Protein AF-A0A3D1QSJ3-F1 (afdb_monomer)

Sequence (128 aa):
MQRAFPLVLGLLVAGALAGCSEPEPPNTSTCGNGRLDDGEQCDPGIESGVGACPKSCDDGLACSTDRMIGTPEACTARCSNEPTIHCIDKDGCCPVGCSTLTDSDCQPRCGNGIPEPGEVCDGNCPTS

Secondary structure (DSSP, 8-state):
---PPP------------------------TTSSS--TT-S-BTT--SSTTBPPS----S-TTEEEEEES-GGGT--EEEEEE-----TTSS---TT--TTT-TTPPP-TTSSS--TT-S-SS-----

Solvent-accessible surface area (backbone atoms only — not comparable to full-atom values): 8152 Å² total; per-residue (Å²): 135,92,77,87,80,81,86,78,81,83,74,87,76,76,76,71,80,68,68,82,76,64,75,75,69,82,74,74,54,54,65,52,72,44,56,68,42,77,91,46,63,11,6,57,48,25,89,66,67,92,39,27,36,73,91,69,44,78,82,84,52,58,48,40,49,58,37,76,42,72,39,45,86,70,10,44,19,42,68,43,73,41,78,47,70,71,57,47,68,78,56,73,29,65,34,86,90,48,37,51,90,56,11,69,50,27,67,75,57,83,59,71,81,53,73,37,92,94,50,95,43,30,75,71,55,84,79,128

Structure (mmCIF, N/CA/C/O backbone):
data_AF-A0A3D1QSJ3-F1
#
_entry.id   AF-A0A3D1QSJ3-F1
#
loop_
_atom_site.group_PDB
_atom_site.id
_atom_site.type_symbol
_atom_site.label_atom_id
_atom_site.label_alt_id
_atom_site.label_comp_id
_atom_site.label_asym_id
_atom_site.label_entity_id
_atom_site.label_seq_id
_atom_site.pdbx_PDB_ins_code
_atom_site.Cartn_x
_atom_site.Cartn_y
_atom_site.Cartn_z
_atom_site.occupancy
_atom_site.B_iso_or_equiv
_atom_site.auth_seq_id
_atom_site.auth_comp_id
_atom_site.auth_asym_id
_atom_site.auth_atom_id
_atom_site.pdbx_PDB_model_num
ATOM 1 N N . MET A 1 1 ? 44.137 -73.889 -30.604 1.00 46.66 1 MET A N 1
ATOM 2 C CA . MET A 1 1 ? 45.321 -73.006 -30.628 1.00 46.66 1 MET A CA 1
ATOM 3 C C . MET A 1 1 ? 44.976 -71.749 -29.850 1.00 46.66 1 MET A C 1
ATOM 5 O O . MET A 1 1 ? 44.195 -70.938 -30.327 1.00 46.66 1 MET A O 1
ATOM 9 N N . GLN A 1 2 ? 45.475 -71.670 -28.616 1.00 47.38 2 GLN A N 1
ATOM 10 C CA . GLN A 1 2 ? 45.363 -70.522 -27.716 1.00 47.38 2 GLN A CA 1
ATOM 11 C C . GLN A 1 2 ? 45.858 -69.247 -28.414 1.00 47.38 2 GLN A C 1
ATOM 13 O O . GLN A 1 2 ? 47.001 -69.215 -28.870 1.00 47.38 2 GLN A O 1
ATOM 18 N N . ARG A 1 3 ? 45.055 -68.180 -28.428 1.00 53.69 3 ARG A N 1
ATOM 19 C CA . ARG A 1 3 ? 45.584 -66.814 -28.520 1.00 53.69 3 ARG A CA 1
ATOM 20 C C . ARG A 1 3 ? 44.925 -65.953 -27.454 1.00 53.69 3 ARG A C 1
ATOM 22 O O . ARG A 1 3 ? 43.726 -65.708 -27.484 1.00 53.69 3 ARG A O 1
ATOM 29 N N . ALA A 1 4 ? 45.748 -65.604 -26.472 1.00 52.69 4 ALA A N 1
ATOM 30 C CA . ALA A 1 4 ? 45.440 -64.748 -25.345 1.00 52.69 4 ALA A CA 1
ATOM 31 C C . ALA A 1 4 ? 44.998 -63.357 -25.823 1.00 52.69 4 ALA A C 1
ATOM 33 O O . ALA A 1 4 ? 45.678 -62.744 -26.645 1.00 52.69 4 ALA A O 1
ATOM 34 N N . PHE A 1 5 ? 43.879 -62.866 -25.290 1.00 57.94 5 PHE A N 1
ATOM 35 C CA . PHE A 1 5 ? 43.492 -61.460 -25.375 1.00 57.94 5 PHE A CA 1
ATOM 36 C C . PHE A 1 5 ? 44.169 -60.707 -24.222 1.00 57.94 5 PHE A C 1
ATOM 38 O O . PHE A 1 5 ? 43.968 -61.095 -23.068 1.00 57.94 5 PHE A O 1
ATOM 45 N N . PRO A 1 6 ? 44.983 -59.667 -24.483 1.00 55.84 6 PRO A N 1
ATOM 46 C CA . PRO A 1 6 ? 45.517 -58.846 -23.418 1.00 55.84 6 PRO A CA 1
ATOM 47 C C . PRO A 1 6 ? 44.403 -57.950 -22.872 1.00 55.84 6 PRO A C 1
ATOM 49 O O . PRO A 1 6 ? 43.582 -57.396 -23.600 1.00 55.84 6 PRO A O 1
ATOM 52 N N . LEU A 1 7 ? 44.399 -57.861 -21.552 1.00 55.12 7 LEU A N 1
ATOM 53 C CA . LEU A 1 7 ? 43.534 -57.058 -20.710 1.00 55.12 7 LEU A CA 1
ATOM 54 C C . LEU A 1 7 ? 43.744 -55.566 -21.040 1.00 55.12 7 LEU A C 1
ATOM 56 O O . LEU A 1 7 ? 44.744 -54.982 -20.630 1.00 55.12 7 LEU A O 1
ATOM 60 N N . VAL A 1 8 ? 42.834 -54.956 -21.809 1.00 57.50 8 VAL A N 1
ATOM 61 C CA . VAL A 1 8 ? 42.820 -53.499 -22.020 1.00 57.50 8 VAL A CA 1
ATOM 62 C C . VAL A 1 8 ? 42.043 -52.863 -20.874 1.00 57.50 8 VAL A C 1
ATOM 64 O O . VAL A 1 8 ? 40.817 -52.889 -20.814 1.00 57.50 8 VAL A O 1
ATOM 67 N N . LEU A 1 9 ? 42.819 -52.345 -19.931 1.00 57.91 9 LEU A N 1
ATOM 68 C CA . LEU A 1 9 ? 42.428 -51.427 -18.876 1.00 57.91 9 LEU A CA 1
ATOM 69 C C . LEU A 1 9 ? 42.206 -50.023 -19.478 1.00 57.91 9 LEU A C 1
ATOM 71 O O . LEU A 1 9 ? 43.091 -49.507 -20.156 1.00 57.91 9 LEU A O 1
ATOM 75 N N . GLY A 1 10 ? 41.059 -49.402 -19.183 1.00 51.81 10 GLY A N 1
ATOM 76 C CA . GLY A 1 10 ? 40.709 -48.019 -19.559 1.00 51.81 10 GLY A CA 1
ATOM 77 C C . GLY A 1 10 ? 39.573 -47.984 -20.587 1.00 51.81 10 GLY A C 1
ATOM 78 O O . GLY A 1 10 ? 39.630 -48.672 -21.592 1.00 51.81 10 GLY A O 1
ATOM 79 N N . LEU A 1 11 ? 38.478 -47.252 -20.425 1.00 54.47 11 LEU A N 1
ATOM 80 C CA . LEU A 1 11 ? 38.235 -46.027 -19.679 1.00 54.47 11 LEU A CA 1
ATOM 81 C C . LEU A 1 11 ? 36.739 -46.051 -19.312 1.00 54.47 11 LEU A C 1
ATOM 83 O O . LEU A 1 11 ? 35.892 -46.138 -20.200 1.00 54.47 11 LEU A O 1
ATOM 87 N N . LEU A 1 12 ? 36.405 -46.005 -18.020 1.00 54.34 12 LEU A N 1
ATOM 88 C CA . LEU A 1 12 ? 35.058 -45.656 -17.569 1.00 54.34 12 LEU A CA 1
ATOM 89 C C . LEU A 1 12 ? 34.804 -44.224 -18.047 1.00 54.34 12 LEU A C 1
ATOM 91 O O . LEU A 1 12 ? 35.232 -43.267 -17.404 1.00 54.34 12 LEU A O 1
ATOM 95 N N . VAL A 1 13 ? 34.144 -44.070 -19.194 1.00 56.38 13 VAL A N 1
ATOM 96 C CA . VAL A 1 13 ? 33.493 -42.806 -19.519 1.00 56.38 13 VAL A CA 1
ATOM 97 C C . VAL A 1 13 ? 32.352 -42.708 -18.521 1.00 56.38 13 VAL A C 1
ATOM 99 O O . VAL A 1 13 ? 31.289 -43.297 -18.706 1.00 56.38 13 VAL A O 1
ATOM 102 N N . ALA A 1 14 ? 32.623 -42.035 -17.404 1.00 54.78 14 ALA A N 1
ATOM 103 C CA . ALA A 1 14 ? 31.594 -41.469 -16.561 1.00 54.78 14 ALA A CA 1
ATOM 104 C C . ALA A 1 14 ? 30.791 -40.534 -17.467 1.00 54.78 14 ALA A C 1
ATOM 106 O O . ALA A 1 14 ? 31.169 -39.386 -17.692 1.00 54.78 14 ALA A O 1
ATOM 107 N N . GLY A 1 15 ? 29.737 -41.080 -18.075 1.00 50.56 15 GLY A N 1
ATOM 108 C CA . GLY A 1 15 ? 28.698 -40.323 -18.740 1.00 50.56 15 GLY A CA 1
ATOM 109 C C . GLY A 1 15 ? 28.027 -39.494 -17.667 1.00 50.56 15 GLY A C 1
ATOM 110 O O . GLY A 1 15 ? 27.040 -39.917 -17.071 1.00 50.56 15 GLY A O 1
ATOM 111 N N . ALA A 1 16 ? 28.627 -38.343 -17.374 1.00 56.41 16 ALA A N 1
ATOM 112 C CA . ALA A 1 16 ? 27.941 -37.261 -16.724 1.00 56.41 16 ALA A CA 1
ATOM 113 C C . ALA A 1 16 ? 26.704 -37.013 -17.584 1.00 56.41 16 ALA A C 1
ATOM 115 O O . ALA A 1 16 ? 26.801 -36.502 -18.700 1.00 56.41 16 ALA A O 1
ATOM 116 N N . LEU A 1 17 ? 25.544 -37.413 -17.068 1.00 56.53 17 LEU A N 1
ATOM 117 C CA . LEU A 1 17 ? 24.278 -36.771 -17.375 1.00 56.53 17 LEU A CA 1
ATOM 118 C C . LEU A 1 17 ? 24.425 -35.323 -16.889 1.00 56.53 17 LEU A C 1
ATOM 120 O O . LEU A 1 17 ? 23.875 -34.933 -15.862 1.00 56.53 17 LEU A O 1
ATOM 124 N N . ALA A 1 18 ? 25.255 -34.544 -17.586 1.00 54.44 18 ALA A N 1
ATOM 125 C CA . ALA A 1 18 ? 25.113 -33.114 -17.644 1.00 54.44 18 ALA A CA 1
ATOM 126 C C . ALA A 1 18 ? 23.731 -32.946 -18.256 1.00 54.44 18 ALA A C 1
ATOM 128 O O . ALA A 1 18 ? 23.558 -33.095 -19.466 1.00 54.44 18 ALA A O 1
ATOM 129 N N . GLY A 1 19 ? 22.729 -32.780 -17.387 1.00 53.28 19 GLY A N 1
ATOM 130 C CA . GLY A 1 19 ? 21.448 -32.253 -17.810 1.00 53.28 19 GLY A CA 1
ATOM 131 C C . GLY A 1 19 ? 21.765 -31.082 -18.720 1.00 53.28 19 GLY A C 1
ATOM 132 O O . GLY A 1 19 ? 22.658 -30.293 -18.402 1.00 53.28 19 GLY A O 1
ATOM 133 N N . CYS A 1 20 ? 21.135 -31.050 -19.888 1.00 54.09 20 CYS A N 1
ATOM 134 C CA . CYS A 1 20 ? 21.215 -29.907 -20.767 1.00 54.09 20 CYS A CA 1
ATOM 135 C C . CYS A 1 20 ? 20.757 -28.702 -19.940 1.00 54.09 20 CYS A C 1
ATOM 137 O O . CYS A 1 20 ? 19.567 -28.440 -19.822 1.00 54.09 20 CYS A O 1
ATOM 139 N N . SER A 1 21 ? 21.689 -27.985 -19.316 1.00 62.72 21 SER A N 1
ATOM 140 C CA . SER A 1 21 ? 21.511 -26.576 -19.044 1.00 62.72 21 SER A CA 1
ATOM 141 C C . SER A 1 21 ? 21.545 -25.953 -20.428 1.00 62.72 21 SER A C 1
ATOM 143 O O . SER A 1 21 ? 22.602 -25.528 -20.903 1.00 62.72 21 SER A O 1
ATOM 145 N N . GLU A 1 22 ? 20.412 -26.062 -21.127 1.00 65.94 22 GLU A N 1
ATOM 146 C CA . GLU A 1 22 ? 20.121 -25.219 -22.267 1.00 65.94 22 GLU A CA 1
ATOM 147 C C . GLU A 1 22 ? 20.440 -23.804 -21.790 1.00 65.94 22 GLU A C 1
ATOM 149 O O . GLU A 1 22 ? 19.914 -23.389 -20.752 1.00 65.94 22 GLU A O 1
ATOM 154 N N . PRO A 1 23 ? 21.402 -23.110 -22.424 1.00 61.78 23 PRO A N 1
ATOM 155 C CA . PRO A 1 23 ? 21.614 -21.715 -22.107 1.00 61.78 23 PRO A CA 1
ATOM 156 C C . PRO A 1 23 ? 20.270 -21.053 -22.359 1.00 61.78 23 PRO A C 1
ATOM 158 O O . PRO A 1 23 ? 19.772 -21.107 -23.487 1.00 61.78 23 PRO A O 1
ATOM 161 N N . GLU A 1 24 ? 19.657 -20.521 -21.301 1.00 62.41 24 GLU A N 1
ATOM 162 C CA . GLU A 1 24 ? 18.421 -19.775 -21.464 1.00 62.41 24 GLU A CA 1
ATOM 163 C C . GLU A 1 24 ? 18.674 -18.749 -22.573 1.00 62.41 24 GLU A C 1
ATOM 165 O O . GLU A 1 24 ? 19.743 -18.112 -22.574 1.00 62.41 24 GLU A O 1
ATOM 170 N N . PRO A 1 25 ? 17.782 -18.654 -23.581 1.00 65.50 25 PRO A N 1
ATOM 171 C CA . PRO A 1 25 ? 17.921 -17.637 -24.612 1.00 65.50 25 PRO A CA 1
ATOM 172 C C . PRO A 1 25 ? 18.145 -16.295 -23.908 1.00 65.50 25 PRO A C 1
ATOM 174 O O . PRO A 1 25 ? 17.633 -16.116 -22.801 1.00 65.50 25 PRO A O 1
ATOM 177 N N . PRO A 1 26 ? 18.940 -15.367 -24.479 1.00 60.53 26 PRO A N 1
ATOM 178 C CA . PRO A 1 26 ? 19.125 -14.066 -23.850 1.00 60.53 26 PRO A CA 1
ATOM 179 C C . PRO A 1 26 ? 17.730 -13.526 -23.544 1.00 60.53 26 PRO A C 1
ATOM 181 O O . PRO A 1 26 ? 16.957 -13.349 -24.479 1.00 60.53 26 PRO A O 1
ATOM 184 N N . ASN A 1 27 ? 17.381 -13.386 -22.259 1.00 58.75 27 ASN A N 1
ATOM 185 C CA . ASN A 1 27 ? 16.088 -12.863 -21.837 1.00 58.75 27 ASN A CA 1
ATOM 186 C C . ASN A 1 27 ? 15.995 -11.460 -22.434 1.00 58.75 27 ASN A C 1
ATOM 188 O O . ASN A 1 27 ? 16.559 -10.506 -21.901 1.00 58.75 27 ASN A O 1
ATOM 192 N N . THR A 1 28 ? 15.360 -11.343 -23.598 1.00 62.88 28 THR A N 1
ATOM 193 C CA . THR A 1 28 ? 15.156 -10.081 -24.302 1.00 62.88 28 THR A CA 1
ATOM 194 C C . THR A 1 28 ? 13.965 -9.348 -23.704 1.00 62.88 28 THR A C 1
ATOM 196 O O . THR A 1 28 ? 13.221 -8.737 -24.466 1.00 62.88 28 THR A O 1
ATOM 199 N N . SER A 1 29 ? 13.772 -9.439 -22.382 1.00 71.00 29 SER A N 1
ATOM 200 C CA . SER A 1 29 ? 12.759 -8.678 -21.652 1.00 71.00 29 SER A CA 1
ATOM 201 C C . SER A 1 29 ? 13.013 -7.208 -21.933 1.00 71.00 29 SER A C 1
ATOM 203 O O . SER A 1 29 ? 13.975 -6.612 -21.433 1.00 71.00 29 SER A O 1
ATOM 205 N N . THR A 1 30 ? 12.256 -6.683 -22.890 1.00 89.31 30 THR A N 1
ATOM 206 C CA . THR A 1 30 ? 12.465 -5.350 -23.433 1.00 89.31 30 THR A CA 1
ATOM 207 C C . THR A 1 30 ? 11.363 -4.496 -22.871 1.00 89.31 30 THR A C 1
ATOM 209 O O . THR A 1 30 ? 10.346 -4.280 -23.520 1.00 89.31 30 THR A O 1
ATOM 212 N N . CYS A 1 31 ? 11.624 -3.989 -21.675 1.00 92.75 31 CYS A N 1
ATOM 213 C CA . CYS A 1 31 ? 10.648 -3.206 -20.956 1.00 92.75 31 CYS A CA 1
ATOM 214 C C . CYS A 1 31 ? 10.123 -2.021 -21.773 1.00 92.75 31 CYS A C 1
ATOM 216 O O . CYS A 1 31 ? 10.895 -1.217 -22.312 1.00 92.75 31 CYS A O 1
ATOM 218 N N . GLY A 1 32 ? 8.799 -1.898 -21.824 1.00 93.25 32 GLY A N 1
ATOM 219 C CA . GLY A 1 32 ? 8.072 -0.869 -22.558 1.00 93.25 32 GLY A CA 1
ATOM 220 C C . GLY A 1 32 ? 7.829 -1.210 -24.026 1.00 93.25 32 GLY A C 1
ATOM 221 O O . GLY A 1 32 ? 7.580 -0.300 -24.821 1.00 93.25 32 GLY A O 1
ATOM 222 N N . ASN A 1 33 ? 7.912 -2.485 -24.414 1.00 93.81 33 ASN A N 1
ATOM 223 C CA . ASN A 1 33 ? 7.639 -2.934 -25.782 1.00 93.81 33 ASN A CA 1
ATOM 224 C C . ASN A 1 33 ? 6.149 -3.260 -26.027 1.00 93.81 33 ASN A C 1
ATOM 226 O O . ASN A 1 33 ? 5.776 -3.606 -27.155 1.00 93.81 33 ASN A O 1
ATOM 230 N N . GLY A 1 34 ? 5.299 -3.140 -25.002 1.00 94.00 34 GLY A N 1
ATOM 231 C CA . GLY A 1 34 ? 3.871 -3.440 -25.074 1.00 94.00 34 GLY A CA 1
ATOM 232 C C . GLY A 1 34 ? 3.543 -4.931 -25.000 1.00 94.00 34 GLY A C 1
ATOM 233 O O . GLY A 1 34 ? 2.486 -5.347 -25.487 1.00 94.00 34 GLY A O 1
ATOM 234 N N . ARG A 1 35 ? 4.433 -5.752 -24.440 1.00 92.69 35 ARG A N 1
ATOM 235 C CA . ARG A 1 35 ? 4.251 -7.191 -24.208 1.00 92.69 35 ARG A CA 1
ATOM 236 C C . ARG A 1 35 ? 4.761 -7.543 -22.818 1.00 92.69 35 ARG A C 1
ATOM 238 O O . ARG A 1 35 ? 5.648 -6.886 -22.319 1.00 92.69 35 ARG A O 1
ATOM 245 N N . LEU A 1 36 ? 4.170 -8.565 -22.200 1.00 93.31 36 LEU A N 1
ATOM 246 C CA . LEU A 1 36 ? 4.682 -9.113 -20.949 1.00 93.31 36 LEU A CA 1
ATOM 247 C C . LEU A 1 36 ? 5.685 -10.212 -21.298 1.00 93.31 36 LEU A C 1
ATOM 249 O O . LEU A 1 36 ? 5.265 -11.294 -21.725 1.00 93.31 36 LEU A O 1
ATOM 253 N N . ASP A 1 37 ? 6.971 -9.911 -21.161 1.00 92.19 37 ASP A N 1
ATOM 254 C CA . ASP A 1 37 ? 8.056 -10.843 -21.457 1.00 92.19 37 ASP A CA 1
ATOM 255 C C . ASP A 1 37 ? 8.469 -11.661 -20.213 1.00 92.19 37 ASP A C 1
ATOM 257 O O . ASP A 1 37 ? 8.123 -11.350 -19.068 1.00 92.19 37 ASP A O 1
ATOM 261 N N . ASP A 1 38 ? 9.219 -12.748 -20.427 1.00 90.62 38 ASP A N 1
ATOM 262 C CA . ASP A 1 38 ? 9.719 -13.581 -19.330 1.00 90.62 38 ASP A CA 1
ATOM 263 C C . ASP A 1 38 ? 10.660 -12.770 -18.419 1.00 90.62 38 ASP A C 1
ATOM 265 O O . ASP A 1 38 ? 11.673 -12.210 -18.849 1.00 90.62 38 ASP A O 1
ATOM 269 N N . GLY A 1 39 ? 10.315 -12.715 -17.130 1.00 88.12 39 GLY A N 1
ATOM 270 C CA . GLY A 1 39 ? 11.039 -11.943 -16.116 1.00 88.12 39 GLY A CA 1
ATOM 271 C C . GLY A 1 39 ? 10.479 -10.543 -15.841 1.00 88.12 39 GLY A C 1
ATOM 272 O O . GLY A 1 39 ? 10.941 -9.897 -14.899 1.00 88.12 39 GLY A O 1
ATOM 273 N N . GLU A 1 40 ? 9.470 -10.089 -16.586 1.00 94.00 40 GLU A N 1
ATOM 274 C CA . GLU A 1 40 ? 8.748 -8.850 -16.292 1.00 94.00 40 GLU A CA 1
ATOM 275 C C . GLU A 1 40 ? 7.571 -9.094 -15.346 1.00 94.00 40 GLU A C 1
ATOM 277 O O . GLU A 1 40 ? 6.857 -10.093 -15.417 1.00 94.00 40 GLU A O 1
ATOM 282 N N . GLN A 1 41 ? 7.344 -8.144 -14.440 1.00 94.69 41 GLN A N 1
ATOM 283 C CA . GLN A 1 41 ? 6.141 -8.115 -13.604 1.00 94.69 41 GLN A CA 1
ATOM 284 C C . GLN A 1 41 ? 4.981 -7.415 -14.313 1.00 94.69 41 GLN A C 1
ATOM 286 O O . GLN A 1 41 ? 3.817 -7.695 -14.022 1.00 94.69 41 GLN A O 1
ATOM 291 N N . CYS A 1 42 ? 5.309 -6.476 -15.194 1.00 95.62 42 CYS A N 1
ATOM 292 C CA . CYS A 1 42 ? 4.388 -5.697 -16.003 1.00 95.62 42 CYS A CA 1
ATOM 293 C C . CYS A 1 42 ? 5.162 -4.974 -17.110 1.00 95.62 42 CYS A C 1
ATOM 295 O O . CYS A 1 42 ? 6.365 -4.804 -16.966 1.00 95.62 42 CYS A O 1
ATOM 297 N N . ASP A 1 43 ? 4.473 -4.465 -18.130 1.00 96.31 43 ASP A N 1
ATOM 298 C CA . ASP A 1 43 ? 5.042 -3.626 -19.184 1.00 96.31 43 ASP A CA 1
ATOM 299 C C . ASP A 1 43 ? 4.260 -2.297 -19.309 1.00 96.31 43 ASP A C 1
ATOM 301 O O . ASP A 1 43 ? 3.023 -2.303 -19.378 1.00 96.31 43 ASP A O 1
ATOM 305 N N . PRO A 1 44 ? 4.939 -1.130 -19.308 1.00 94.56 44 PRO A N 1
ATOM 306 C CA . PRO A 1 44 ? 4.288 0.179 -19.362 1.00 94.56 44 PRO A CA 1
ATOM 307 C C . P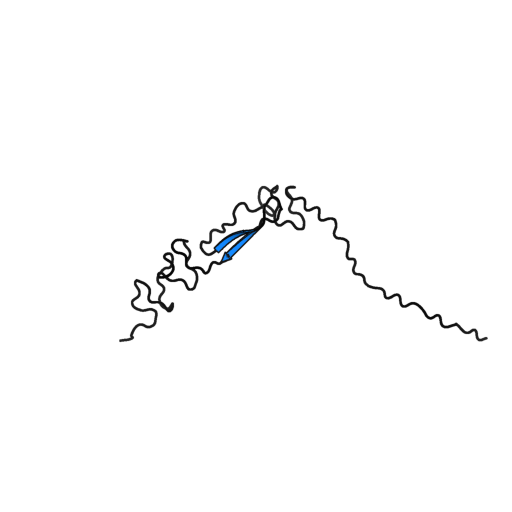RO A 1 44 ? 3.715 0.530 -20.745 1.00 94.56 44 PRO A C 1
ATOM 309 O O . PRO A 1 44 ? 2.904 1.448 -20.841 1.00 94.56 44 PRO A O 1
ATOM 312 N N . GLY A 1 45 ? 4.116 -0.173 -21.806 1.00 94.12 45 GLY A N 1
ATOM 313 C CA . GLY A 1 45 ? 3.528 -0.080 -23.143 1.00 94.12 45 GLY A CA 1
ATOM 314 C C . GLY A 1 45 ? 2.208 -0.849 -23.281 1.00 94.12 45 GLY A C 1
ATOM 315 O O . GLY A 1 45 ? 1.515 -0.696 -24.289 1.00 94.12 45 GLY A O 1
ATOM 316 N N . ILE A 1 46 ? 1.832 -1.666 -22.288 1.00 94.88 46 ILE A N 1
ATOM 317 C CA . ILE A 1 46 ? 0.500 -2.274 -22.201 1.00 94.88 46 ILE A CA 1
ATOM 318 C C . ILE A 1 46 ? -0.440 -1.293 -21.493 1.00 94.88 46 ILE A C 1
ATOM 320 O O . ILE A 1 46 ? -0.411 -1.123 -20.276 1.00 94.88 46 ILE A O 1
ATOM 324 N N . GLU A 1 47 ? -1.336 -0.677 -22.262 1.00 92.19 47 GLU A N 1
ATOM 325 C CA . GLU A 1 47 ? -2.260 0.355 -21.766 1.00 92.19 47 GLU A CA 1
ATOM 326 C C . GLU A 1 47 ? -3.261 -0.152 -20.712 1.00 92.19 47 GLU A C 1
ATOM 328 O O . GLU A 1 47 ? -3.687 0.597 -19.826 1.00 92.19 47 GLU A O 1
ATOM 333 N N . SER A 1 48 ? -3.689 -1.413 -20.824 1.00 93.25 48 SER A N 1
ATOM 334 C CA . SER A 1 48 ? -4.645 -2.040 -19.910 1.00 93.25 48 SER A CA 1
ATOM 335 C C . SER A 1 48 ? -4.683 -3.559 -20.086 1.00 93.25 48 SER A C 1
ATOM 337 O O . SER A 1 48 ? -4.367 -4.077 -21.156 1.00 93.25 48 SER A O 1
ATOM 339 N N . GLY A 1 49 ? -5.146 -4.266 -19.055 1.00 90.31 49 GLY A N 1
ATOM 340 C CA . GLY A 1 49 ? -5.311 -5.717 -19.062 1.00 90.31 49 GLY A CA 1
ATOM 341 C C . GLY A 1 49 ? -4.148 -6.459 -18.411 1.00 90.31 49 GLY A C 1
ATOM 342 O O . GLY A 1 49 ? -3.388 -5.901 -17.622 1.00 90.31 49 GLY A O 1
ATOM 343 N N . VAL A 1 50 ? -4.050 -7.755 -18.701 1.00 92.00 50 VAL A N 1
ATOM 344 C CA . VAL A 1 50 ? -3.003 -8.622 -18.145 1.00 92.00 50 VAL A CA 1
ATOM 345 C C . VAL A 1 50 ? -1.635 -8.137 -18.626 1.00 92.00 50 VAL A C 1
ATOM 347 O O . VAL A 1 50 ? -1.440 -7.940 -19.821 1.00 92.00 50 VAL A O 1
ATOM 350 N N . GLY A 1 51 ? -0.707 -7.945 -17.688 1.00 92.56 51 GLY A N 1
ATOM 351 C CA . GLY A 1 51 ? 0.636 -7.435 -17.967 1.00 92.56 51 GLY A CA 1
ATOM 352 C C . GLY A 1 51 ? 0.757 -5.911 -17.966 1.00 92.56 51 GLY A C 1
ATOM 353 O O . GLY A 1 51 ? 1.874 -5.420 -17.998 1.00 92.56 51 GLY A O 1
ATOM 354 N N . ALA A 1 52 ? -0.336 -5.147 -17.867 1.00 96.00 52 ALA A N 1
ATOM 355 C CA . ALA A 1 52 ? -0.250 -3.694 -17.712 1.00 96.00 52 ALA A CA 1
ATOM 356 C C . ALA A 1 52 ? 0.352 -3.309 -16.355 1.00 96.00 52 ALA A C 1
ATOM 358 O O . ALA A 1 52 ? -0.025 -3.869 -15.320 1.00 96.00 52 ALA A O 1
ATOM 359 N N . CYS A 1 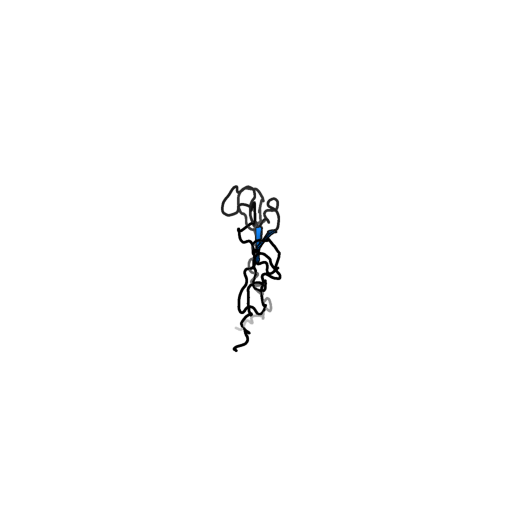53 ? 1.246 -2.318 -16.339 1.00 95.94 53 CYS A N 1
ATOM 360 C CA . CYS A 1 53 ? 1.794 -1.826 -15.077 1.00 95.94 53 CYS A CA 1
ATOM 361 C C . CYS A 1 53 ? 0.725 -1.141 -14.211 1.00 95.94 53 CYS A C 1
ATOM 363 O O . CYS A 1 53 ? -0.055 -0.322 -14.714 1.00 95.94 53 CYS A O 1
ATOM 365 N N . PRO A 1 54 ? 0.681 -1.444 -12.898 1.00 95.12 54 PRO A N 1
ATOM 366 C CA . PRO A 1 54 ? -0.298 -0.850 -12.002 1.00 95.12 54 PRO A CA 1
ATOM 367 C C . PRO A 1 54 ? -0.073 0.660 -11.885 1.00 95.12 54 PRO A C 1
ATOM 369 O O . PRO A 1 54 ? 1.049 1.120 -11.686 1.00 95.12 54 PRO A O 1
ATOM 372 N N . LYS A 1 55 ? -1.159 1.434 -11.979 1.00 92.69 55 LYS A N 1
ATOM 373 C CA . LYS A 1 55 ? -1.153 2.895 -11.760 1.00 92.69 55 LYS A CA 1
ATOM 374 C C . LYS A 1 55 ? -1.449 3.265 -10.305 1.00 92.69 55 LYS A C 1
ATOM 376 O O . LYS A 1 55 ? -1.011 4.308 -9.836 1.00 92.69 55 LYS A O 1
ATOM 381 N N . SER A 1 56 ? -2.192 2.406 -9.612 1.00 93.00 56 SER A N 1
ATOM 382 C CA . SER A 1 56 ? -2.499 2.480 -8.185 1.00 93.00 56 SER A CA 1
ATOM 383 C C . SER A 1 56 ? -2.478 1.066 -7.612 1.00 93.00 56 SER A C 1
ATOM 385 O O . SER A 1 56 ? -2.758 0.114 -8.343 1.00 93.00 56 SER A O 1
ATOM 387 N N . CYS A 1 57 ? -2.144 0.952 -6.329 1.00 95.12 57 CYS A N 1
ATOM 388 C CA . CYS A 1 57 ? -2.205 -0.304 -5.581 1.00 95.12 57 CYS A CA 1
ATOM 389 C C . CYS A 1 57 ? -3.354 -0.368 -4.577 1.00 95.12 57 CYS A C 1
ATOM 391 O O . CYS A 1 57 ? -3.526 -1.409 -3.958 1.00 95.12 57 CYS A O 1
ATOM 393 N N . ASP A 1 58 ? -4.131 0.711 -4.472 1.00 94.00 58 ASP A N 1
ATOM 394 C CA . ASP A 1 58 ? -5.321 0.779 -3.629 1.00 94.00 58 ASP A CA 1
ATOM 395 C C . ASP A 1 58 ? -6.320 -0.318 -4.025 1.00 94.00 58 ASP A C 1
ATOM 397 O O . ASP A 1 58 ? -6.839 -0.316 -5.150 1.00 94.00 58 ASP A O 1
ATOM 401 N N . ASP A 1 59 ? -6.547 -1.272 -3.123 1.00 92.31 59 ASP A N 1
ATOM 402 C CA . ASP A 1 59 ? -7.534 -2.343 -3.295 1.00 92.31 59 ASP A CA 1
ATOM 403 C C . ASP A 1 59 ? -8.897 -2.020 -2.665 1.00 92.31 59 ASP A C 1
ATOM 405 O O . ASP A 1 59 ? -9.832 -2.826 -2.747 1.00 92.31 59 ASP A O 1
ATOM 409 N N . GLY A 1 60 ? -9.039 -0.821 -2.097 1.00 91.81 60 GLY A N 1
ATOM 410 C CA . GLY A 1 60 ? -10.249 -0.343 -1.447 1.00 91.81 60 GLY A CA 1
ATOM 411 C C . GLY A 1 60 ? -10.471 -0.916 -0.048 1.00 91.81 60 GLY A C 1
ATOM 412 O O . GLY A 1 60 ? -11.554 -0.713 0.512 1.00 91.81 60 GLY A O 1
ATOM 413 N N . LEU A 1 61 ? -9.501 -1.631 0.529 1.00 91.31 61 LEU A N 1
ATOM 414 C CA . LEU A 1 61 ? -9.571 -2.116 1.901 1.00 91.31 61 LEU A CA 1
ATOM 415 C C . LEU A 1 61 ? -8.829 -1.148 2.829 1.00 91.31 61 LEU A C 1
ATOM 417 O O . LEU A 1 61 ? -7.613 -1.085 2.849 1.00 91.31 61 LEU A O 1
ATOM 421 N N . ALA A 1 62 ? -9.557 -0.443 3.697 1.00 89.75 62 ALA A N 1
ATOM 422 C CA . ALA A 1 62 ? -8.929 0.449 4.684 1.00 89.75 62 ALA A CA 1
ATOM 423 C C . ALA A 1 62 ? -7.929 -0.281 5.610 1.00 89.75 62 ALA A C 1
ATOM 425 O O . ALA A 1 62 ? -6.981 0.307 6.112 1.00 89.75 62 ALA A O 1
ATOM 426 N N . CYS A 1 63 ? -8.138 -1.584 5.817 1.00 91.81 63 CYS A N 1
ATOM 427 C CA . CYS A 1 63 ? -7.299 -2.433 6.656 1.00 91.81 63 CYS A CA 1
ATOM 428 C C . CYS A 1 63 ? -6.114 -3.091 5.935 1.00 91.81 63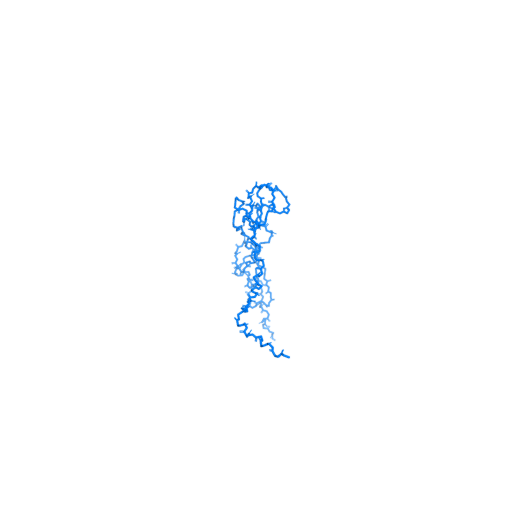 CYS A C 1
ATOM 430 O O . CYS A 1 63 ? -5.557 -4.070 6.447 1.00 91.81 63 CYS A O 1
ATOM 432 N N . SER A 1 64 ? -5.708 -2.590 4.772 1.00 93.62 64 SER A N 1
ATOM 433 C CA . SER A 1 64 ? -4.444 -2.949 4.130 1.00 93.62 64 SER A CA 1
ATOM 434 C C . SER A 1 64 ? -3.513 -1.743 4.061 1.00 93.62 64 SER A C 1
ATOM 436 O O . SER A 1 64 ? -3.908 -0.582 4.018 1.00 93.62 64 SER A O 1
ATOM 438 N N . THR A 1 65 ? -2.217 -2.027 4.097 1.00 92.25 65 THR A N 1
ATOM 439 C CA . THR A 1 65 ? -1.194 -1.088 3.657 1.00 92.25 65 THR A CA 1
ATOM 440 C C . THR A 1 65 ? -0.816 -1.453 2.235 1.00 92.25 65 THR A C 1
ATOM 442 O O . THR A 1 65 ? -0.121 -2.448 2.002 1.00 92.25 65 THR A O 1
ATOM 445 N N . ASP A 1 66 ? -1.253 -0.622 1.297 1.00 94.62 66 ASP A N 1
ATOM 446 C CA . ASP A 1 66 ? -0.974 -0.810 -0.118 1.00 94.62 66 ASP A CA 1
ATOM 447 C C . ASP A 1 66 ? 0.316 -0.101 -0.505 1.00 94.62 66 ASP A C 1
ATOM 449 O O . ASP A 1 66 ? 0.526 1.091 -0.251 1.00 94.62 66 ASP A O 1
ATOM 453 N N . ARG A 1 67 ? 1.214 -0.840 -1.150 1.00 95.19 67 ARG A N 1
ATOM 454 C CA . ARG A 1 67 ? 2.502 -0.310 -1.582 1.00 95.19 67 ARG A CA 1
ATOM 455 C C . ARG A 1 67 ? 2.840 -0.758 -2.989 1.00 95.19 67 ARG A C 1
ATOM 457 O O . ARG A 1 67 ? 2.835 -1.945 -3.307 1.00 95.19 67 ARG A O 1
ATOM 464 N N . MET A 1 68 ? 3.256 0.207 -3.803 1.00 95.50 68 MET A N 1
ATOM 465 C CA . MET A 1 68 ? 3.912 -0.070 -5.073 1.00 95.50 68 MET A CA 1
ATOM 466 C C . MET A 1 68 ? 5.376 -0.443 -4.826 1.00 95.50 68 MET A C 1
ATOM 468 O O . MET A 1 68 ? 6.126 0.308 -4.199 1.00 95.50 68 MET A O 1
ATOM 472 N N . ILE A 1 69 ? 5.779 -1.616 -5.306 1.00 95.94 69 ILE A N 1
ATOM 473 C CA . ILE A 1 69 ? 7.161 -2.099 -5.257 1.00 95.94 69 ILE A CA 1
ATOM 474 C C . ILE A 1 69 ? 7.713 -2.121 -6.678 1.00 95.94 69 ILE A C 1
ATOM 476 O O . ILE A 1 69 ? 7.059 -2.644 -7.574 1.00 95.94 69 ILE A O 1
ATOM 480 N N . GLY A 1 70 ? 8.941 -1.634 -6.860 1.00 94.69 70 GLY A N 1
ATOM 481 C CA . GLY A 1 70 ? 9.570 -1.529 -8.178 1.00 94.69 70 GLY A CA 1
ATOM 482 C C . GLY A 1 70 ? 9.082 -0.304 -8.949 1.00 94.69 70 GLY A C 1
ATOM 483 O O . GLY A 1 70 ? 8.469 0.592 -8.369 1.00 94.69 70 GLY A O 1
ATOM 484 N N . THR A 1 71 ? 9.378 -0.257 -10.246 1.00 94.38 71 THR A N 1
ATOM 485 C CA . THR A 1 71 ? 8.964 0.848 -11.122 1.00 94.38 71 THR A CA 1
ATOM 486 C C . THR A 1 71 ? 8.432 0.340 -12.464 1.00 94.38 71 THR A C 1
ATOM 488 O O . THR A 1 71 ? 8.871 -0.724 -12.925 1.00 94.38 71 THR A O 1
ATOM 491 N N . PRO A 1 72 ? 7.492 1.068 -13.102 1.00 94.12 72 PRO A N 1
ATOM 492 C CA . PRO A 1 72 ? 7.000 0.723 -14.433 1.00 94.12 72 PRO A CA 1
ATOM 493 C C . PRO A 1 72 ? 8.104 0.757 -15.494 1.00 94.12 72 PRO A C 1
ATOM 495 O O . PRO A 1 72 ? 8.137 -0.105 -16.359 1.00 94.12 72 PRO A O 1
ATOM 498 N N . GLU A 1 73 ? 9.056 1.690 -15.397 1.00 92.06 73 GLU A N 1
ATOM 499 C CA . GLU A 1 73 ? 10.155 1.844 -16.368 1.00 92.06 73 GLU A CA 1
ATOM 500 C C . GLU A 1 73 ? 11.177 0.707 -16.301 1.00 92.06 73 GLU A C 1
ATOM 502 O O . GLU A 1 73 ? 11.946 0.508 -17.237 1.00 92.06 73 GLU A O 1
ATOM 507 N N . ALA A 1 74 ? 11.212 -0.016 -15.181 1.00 92.50 74 ALA A N 1
ATOM 508 C CA . ALA A 1 74 ? 12.029 -1.208 -15.010 1.00 92.50 74 ALA A CA 1
ATOM 509 C C . ALA A 1 74 ? 11.199 -2.496 -15.106 1.00 92.50 74 ALA A C 1
ATOM 511 O O . ALA A 1 74 ? 11.717 -3.555 -14.759 1.00 92.50 74 ALA A O 1
ATOM 512 N N . CYS A 1 75 ? 9.914 -2.408 -15.480 1.00 95.44 75 CYS A N 1
ATOM 513 C CA . CYS A 1 75 ? 8.996 -3.544 -15.602 1.00 95.44 75 CYS A CA 1
ATOM 514 C C . CYS A 1 75 ? 8.945 -4.435 -14.349 1.00 95.44 75 CYS A C 1
ATOM 516 O O . CYS A 1 75 ? 8.676 -5.634 -14.391 1.00 95.44 75 CYS A O 1
ATOM 518 N N . THR A 1 76 ? 9.210 -3.823 -13.191 1.00 95.50 76 THR A N 1
ATOM 519 C CA . THR A 1 76 ? 9.249 -4.483 -11.876 1.00 95.50 76 THR A CA 1
ATOM 520 C C . THR A 1 76 ? 8.115 -4.022 -10.968 1.00 95.50 76 THR A C 1
ATOM 522 O O . THR A 1 76 ? 7.974 -4.555 -9.859 1.00 95.50 76 THR A O 1
ATOM 525 N N . ALA A 1 77 ? 7.323 -3.043 -11.432 1.00 96.31 77 ALA A N 1
ATOM 526 C CA . ALA A 1 77 ? 6.177 -2.509 -10.719 1.00 96.31 77 ALA A CA 1
ATOM 527 C C . ALA A 1 77 ? 5.153 -3.608 -10.440 1.00 96.31 77 ALA A C 1
ATOM 529 O O . ALA A 1 77 ? 4.634 -4.273 -11.333 1.00 96.31 77 ALA A O 1
ATOM 530 N N . ARG A 1 78 ? 4.851 -3.773 -9.160 1.00 95.00 78 ARG A N 1
ATOM 531 C CA . ARG A 1 78 ? 3.800 -4.652 -8.659 1.00 95.00 78 ARG A CA 1
ATOM 532 C C . ARG A 1 78 ? 3.219 -4.069 -7.386 1.00 95.00 78 ARG A C 1
ATOM 534 O O . ARG A 1 78 ? 3.899 -3.331 -6.668 1.00 95.00 78 ARG A O 1
ATOM 541 N N . CYS A 1 79 ? 1.987 -4.447 -7.097 1.00 96.69 79 CYS A N 1
ATOM 542 C CA . CYS A 1 79 ? 1.333 -4.076 -5.857 1.00 96.69 79 CYS A CA 1
ATOM 543 C C . CYS A 1 79 ? 1.585 -5.115 -4.773 1.00 96.69 79 CYS A C 1
ATOM 545 O O . CYS A 1 79 ? 1.645 -6.317 -5.039 1.00 96.69 79 CYS A O 1
ATOM 547 N N . SER A 1 80 ? 1.775 -4.621 -3.560 1.00 95.44 80 SER A N 1
ATOM 548 C CA . SER A 1 80 ? 1.854 -5.404 -2.340 1.00 95.44 80 SER A CA 1
ATOM 549 C C . SER A 1 80 ? 0.843 -4.822 -1.377 1.00 95.44 80 SER A C 1
ATOM 551 O O . SER A 1 80 ? 1.009 -3.678 -0.958 1.00 95.44 80 SER A O 1
ATOM 553 N N . ASN A 1 81 ? -0.158 -5.620 -1.032 1.00 95.25 81 ASN A N 1
ATOM 554 C CA . ASN A 1 81 ? -1.227 -5.224 -0.131 1.00 95.25 81 ASN A CA 1
ATOM 555 C C . ASN A 1 81 ? -1.114 -6.127 1.090 1.00 95.25 81 ASN A C 1
ATOM 557 O O . ASN A 1 81 ? -1.389 -7.329 1.022 1.00 95.25 81 ASN A O 1
ATOM 561 N N . GLU A 1 82 ? -0.587 -5.575 2.177 1.00 93.25 82 GLU A N 1
ATOM 562 C CA . GLU A 1 82 ? -0.370 -6.313 3.419 1.00 93.25 82 GLU A CA 1
ATOM 563 C C . GLU A 1 82 ? -1.422 -5.886 4.444 1.00 93.25 82 GLU A C 1
ATOM 565 O O . GLU A 1 82 ? -1.610 -4.686 4.638 1.00 93.25 82 GLU A O 1
ATOM 570 N N . PRO A 1 83 ? -2.110 -6.822 5.122 1.00 91.50 83 PRO A N 1
ATOM 571 C CA . PRO A 1 83 ? -3.034 -6.463 6.190 1.00 91.50 83 PRO A CA 1
ATOM 572 C C . PRO A 1 83 ? -2.329 -5.639 7.273 1.00 91.50 83 PRO A C 1
ATOM 574 O O . PRO A 1 83 ? -1.285 -6.056 7.784 1.00 91.50 83 PRO A O 1
ATOM 577 N N . THR A 1 84 ? -2.904 -4.496 7.651 1.00 88.94 84 THR A N 1
ATOM 578 C CA . THR A 1 84 ? -2.420 -3.731 8.806 1.00 88.94 84 THR A CA 1
ATOM 579 C C . THR A 1 84 ? -3.083 -4.237 10.081 1.00 88.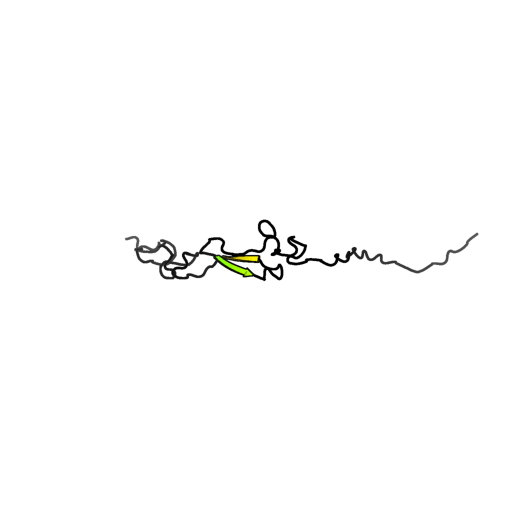94 84 THR A C 1
ATOM 581 O O . THR A 1 84 ? -4.279 -4.523 10.119 1.00 88.94 84 THR A O 1
ATOM 584 N N . ILE A 1 85 ? -2.286 -4.364 11.140 1.00 88.88 85 ILE A N 1
ATOM 585 C CA . ILE A 1 85 ? -2.758 -4.679 12.498 1.00 88.88 85 ILE A CA 1
ATOM 586 C C . ILE A 1 85 ? -2.614 -3.480 13.441 1.00 88.88 85 ILE A C 1
ATOM 588 O O . ILE A 1 85 ? -2.788 -3.617 14.649 1.00 88.88 85 ILE A O 1
ATOM 592 N N . HIS A 1 86 ? -2.214 -2.325 12.909 1.00 88.69 86 HIS A N 1
ATOM 593 C CA . HIS A 1 86 ? -2.059 -1.113 13.697 1.00 88.69 86 HIS A CA 1
ATOM 594 C C . HIS A 1 86 ? -3.416 -0.455 13.919 1.00 88.69 86 HIS A C 1
ATOM 596 O O . HIS A 1 86 ? -4.181 -0.303 12.978 1.00 88.69 86 HIS A O 1
ATOM 602 N N . CYS A 1 87 ? -3.661 -0.041 15.157 1.00 91.50 87 CYS A N 1
ATOM 603 C CA . CYS A 1 87 ? -4.807 0.773 15.535 1.00 91.50 87 CYS A CA 1
ATOM 604 C C . CYS A 1 87 ? -4.474 2.237 15.221 1.00 91.50 87 CYS A C 1
ATOM 606 O O . CYS A 1 87 ? -3.587 2.800 15.877 1.00 91.50 87 CYS A O 1
ATOM 608 N N . ILE A 1 88 ? -5.084 2.823 14.192 1.00 91.25 88 ILE A N 1
ATOM 609 C CA . ILE A 1 88 ? -4.796 4.194 13.757 1.00 91.25 88 ILE A CA 1
ATOM 610 C C . ILE A 1 88 ? -6.109 4.957 13.685 1.00 91.25 88 ILE A C 1
ATOM 612 O O . ILE A 1 88 ? -6.955 4.698 12.846 1.00 91.25 88 ILE A O 1
ATOM 616 N N . ASP A 1 89 ? -6.235 5.984 14.519 1.00 91.38 89 ASP A N 1
ATOM 617 C CA . ASP A 1 89 ? -7.442 6.801 14.540 1.00 91.38 89 ASP A CA 1
ATOM 618 C C . ASP A 1 89 ? -7.755 7.438 13.171 1.00 91.38 89 ASP A C 1
ATOM 620 O O . ASP A 1 89 ? -6.950 8.210 12.634 1.00 91.38 89 ASP A O 1
ATOM 624 N N . LYS A 1 90 ? -8.993 7.243 12.701 1.00 89.06 90 LYS A N 1
ATOM 625 C CA . LYS A 1 90 ? -9.591 7.862 11.501 1.00 89.06 90 LYS A CA 1
ATOM 626 C C . LYS A 1 90 ? -9.002 7.356 10.187 1.00 89.06 90 LYS A C 1
ATOM 628 O O . LYS A 1 90 ? -9.038 8.089 9.192 1.00 89.06 90 LYS A O 1
ATOM 633 N N . ASP A 1 91 ? -8.462 6.144 10.173 1.00 88.50 91 ASP A N 1
ATOM 634 C CA . ASP A 1 91 ? -8.040 5.460 8.952 1.00 88.50 91 ASP A CA 1
ATOM 635 C C . ASP A 1 91 ? -9.176 4.634 8.313 1.00 88.50 91 ASP A C 1
ATOM 637 O O . ASP A 1 91 ? -9.052 4.180 7.175 1.00 88.50 91 ASP A O 1
ATOM 641 N N . GLY A 1 92 ? -10.323 4.517 8.993 1.00 89.00 92 GLY A N 1
ATOM 642 C CA . GLY A 1 92 ? -11.484 3.759 8.525 1.00 89.00 92 GLY A CA 1
ATOM 643 C C . GLY A 1 92 ? -11.327 2.244 8.677 1.00 89.00 92 GLY A C 1
ATOM 644 O O . GLY A 1 92 ? -12.138 1.489 8.129 1.00 89.00 92 GLY A O 1
ATOM 645 N N . CYS A 1 93 ? -10.305 1.793 9.402 1.00 93.25 93 CYS A N 1
ATOM 646 C CA . CYS A 1 93 ? -10.025 0.405 9.709 1.00 93.25 93 CYS A CA 1
ATOM 647 C C . CYS A 1 93 ? -10.233 0.113 11.201 1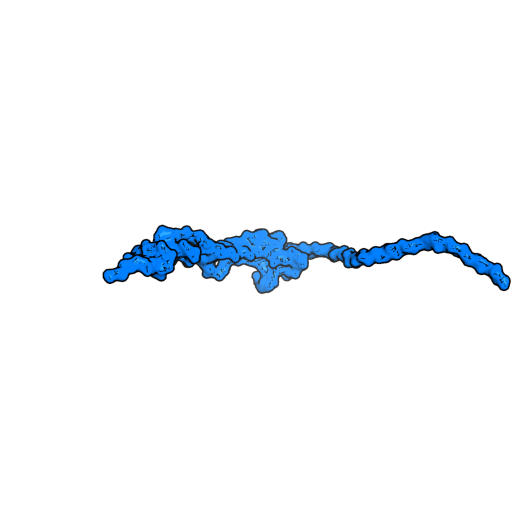.00 93.25 93 CYS A C 1
ATOM 649 O O . CYS A 1 93 ? -10.032 0.943 12.066 1.00 93.25 93 CYS A O 1
ATOM 651 N N . CYS A 1 94 ? -10.632 -1.118 11.522 1.00 91.75 94 CYS A N 1
ATOM 652 C CA . CYS A 1 94 ? -10.615 -1.613 12.897 1.00 91.75 94 CYS A CA 1
ATOM 653 C C . CYS A 1 94 ? -10.061 -3.047 12.905 1.00 91.75 94 CYS A C 1
ATOM 655 O O . CYS A 1 94 ? -10.829 -4.011 12.758 1.00 91.75 94 CYS A O 1
ATOM 657 N N . PRO A 1 95 ? -8.729 -3.218 13.011 1.00 91.00 95 PRO A N 1
ATOM 658 C CA . PRO A 1 95 ? -8.095 -4.531 13.051 1.00 91.00 95 PRO A CA 1
ATOM 659 C C . PRO A 1 95 ? -8.446 -5.326 14.317 1.00 91.00 95 PRO A C 1
ATOM 661 O O . PRO A 1 95 ? -8.853 -4.785 15.347 1.00 91.00 95 PRO A O 1
ATOM 664 N N . VAL A 1 96 ? -8.233 -6.645 1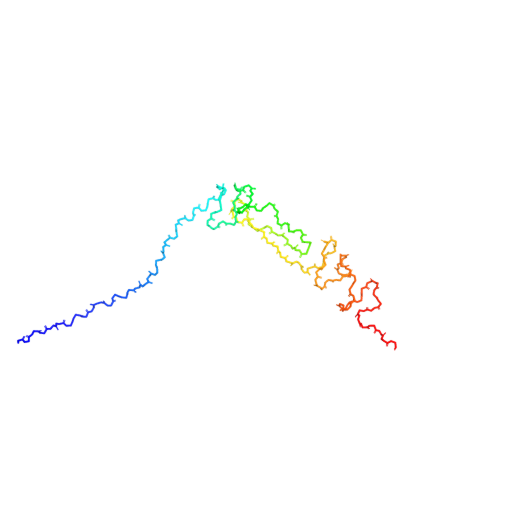4.274 1.00 86.25 96 VAL A N 1
ATOM 665 C CA . VAL A 1 96 ? -8.384 -7.502 15.462 1.00 86.25 96 VAL A CA 1
ATOM 666 C C . VAL A 1 96 ? -7.370 -7.090 16.532 1.00 86.25 96 VAL A C 1
ATOM 668 O O . VAL A 1 96 ? -6.172 -7.058 16.272 1.00 86.25 96 VAL A O 1
ATOM 671 N N . GLY A 1 97 ? -7.859 -6.832 17.747 1.00 84.75 97 GLY A N 1
ATOM 672 C CA . GLY A 1 97 ? -7.048 -6.365 18.876 1.00 84.75 97 GLY A CA 1
ATOM 673 C C . GLY A 1 97 ? -7.123 -4.854 19.105 1.00 84.75 97 GLY A C 1
ATOM 674 O O . GLY A 1 97 ? -6.692 -4.395 20.160 1.00 84.75 97 GLY A O 1
ATOM 675 N N . CYS A 1 98 ? -7.715 -4.104 18.173 1.00 90.25 98 CYS A N 1
ATOM 676 C CA . CYS A 1 98 ? -8.063 -2.704 18.372 1.00 90.25 98 CYS A CA 1
ATOM 677 C C . CYS A 1 98 ? -9.441 -2.572 19.034 1.00 90.25 98 CYS A C 1
ATOM 679 O O . CYS A 1 98 ? -10.311 -3.436 18.903 1.00 90.25 98 CYS A O 1
ATOM 681 N N . SER A 1 99 ? -9.614 -1.485 19.776 1.00 89.81 99 SER A N 1
ATOM 682 C CA . SER A 1 99 ? -10.839 -1.114 20.484 1.00 89.81 99 SER A CA 1
ATOM 683 C C . SER A 1 99 ? -11.102 0.372 20.273 1.00 89.81 99 SER A C 1
ATOM 685 O O . SER A 1 99 ? -10.196 1.106 19.889 1.00 89.81 99 SER A O 1
ATOM 687 N N . THR A 1 100 ? -12.292 0.843 20.618 1.00 90.31 100 THR A N 1
ATOM 688 C CA . THR A 1 100 ? -12.669 2.269 20.648 1.00 90.31 100 THR A CA 1
ATOM 689 C C . THR A 1 100 ? -11.718 3.159 21.457 1.00 90.31 100 THR A C 1
ATOM 691 O O . THR A 1 100 ? -11.726 4.377 21.288 1.00 90.31 100 THR A O 1
ATOM 694 N N . LEU A 1 101 ? -10.917 2.586 22.366 1.00 87.62 101 LEU A N 1
ATOM 695 C CA . LEU A 1 101 ? -9.932 3.314 23.173 1.00 87.62 101 LEU A CA 1
ATOM 696 C C . LEU A 1 101 ? -8.597 3.526 22.454 1.00 87.62 101 LEU A C 1
ATOM 698 O O . LEU A 1 101 ? -7.836 4.417 22.828 1.00 87.62 101 LEU A O 1
ATOM 702 N N . THR A 1 102 ? -8.289 2.670 21.484 1.00 90.25 102 THR A N 1
ATOM 703 C CA . THR A 1 102 ? -7.021 2.669 20.742 1.00 90.25 102 THR A CA 1
ATOM 704 C C . THR A 1 102 ? -7.203 3.035 19.275 1.00 90.25 102 THR A C 1
ATOM 706 O O . THR A 1 102 ? -6.208 3.280 18.605 1.00 90.25 102 THR A O 1
ATOM 709 N N . ASP A 1 103 ? -8.442 2.998 18.787 1.00 91.25 103 ASP A N 1
ATOM 710 C CA . ASP A 1 103 ? -8.829 3.283 17.415 1.00 91.25 103 ASP A CA 1
ATOM 711 C C . ASP A 1 103 ? -10.245 3.879 17.368 1.00 91.25 103 ASP A C 1
ATOM 713 O O . ASP A 1 103 ? -11.227 3.234 17.752 1.00 91.25 103 ASP A O 1
ATOM 717 N N . SER A 1 104 ? -10.362 5.119 16.898 1.00 91.50 104 SER A N 1
ATOM 718 C CA . SER A 1 104 ? -11.649 5.816 16.806 1.00 91.50 104 SER A CA 1
ATOM 719 C C . SER A 1 104 ? -12.621 5.259 15.755 1.00 91.50 104 SER A C 1
ATOM 721 O O . SER A 1 104 ? -13.802 5.616 15.798 1.00 91.50 104 SER A O 1
ATOM 723 N N . ASP A 1 105 ? -12.160 4.411 14.831 1.00 90.81 105 ASP A N 1
ATOM 724 C CA . ASP A 1 105 ? -13.009 3.749 13.831 1.00 90.81 105 ASP A CA 1
ATOM 725 C C . ASP A 1 105 ? -13.591 2.420 14.337 1.00 90.81 105 ASP A C 1
ATOM 727 O O . ASP A 1 105 ? -14.543 1.878 13.760 1.00 90.81 105 ASP A O 1
ATOM 731 N N . CYS A 1 106 ? -13.080 1.902 15.457 1.00 90.19 106 CYS A N 1
ATOM 732 C CA . CYS A 1 106 ? -13.652 0.738 16.112 1.00 90.19 106 CYS A CA 1
ATOM 733 C C . CYS A 1 106 ? -14.992 1.055 16.793 1.00 90.19 106 CYS A C 1
ATOM 735 O O . CYS A 1 106 ? -15.202 2.114 17.379 1.00 90.19 106 CYS A O 1
ATOM 737 N N . GLN A 1 107 ? -15.909 0.086 16.756 1.00 88.12 107 GLN A N 1
ATOM 738 C CA . GLN A 1 107 ? -17.142 0.106 17.548 1.00 88.12 107 GLN A CA 1
ATOM 739 C C . GLN A 1 107 ? -16.955 -0.700 18.843 1.00 88.12 107 GLN A C 1
ATOM 741 O O . GLN A 1 107 ? -16.199 -1.673 18.803 1.00 88.12 107 GLN A O 1
ATOM 746 N N . PRO A 1 108 ? -17.667 -0.363 19.942 1.00 86.06 108 PRO A N 1
ATOM 747 C CA . PRO A 1 108 ? -17.597 -1.123 21.189 1.00 86.06 108 PRO A CA 1
ATOM 748 C C . PRO A 1 108 ? -17.968 -2.596 20.976 1.00 86.06 108 PRO A C 1
ATOM 750 O O . PRO A 1 108 ? -18.955 -2.890 20.284 1.00 86.06 108 PRO A O 1
ATOM 753 N N . ARG A 1 109 ? -17.195 -3.523 21.548 1.00 84.56 109 ARG A N 1
ATOM 754 C CA . ARG A 1 109 ? -17.393 -4.971 21.420 1.00 84.56 109 ARG A CA 1
ATOM 755 C C . ARG A 1 109 ? -17.327 -5.684 22.769 1.00 84.56 109 ARG A C 1
ATOM 757 O O . ARG A 1 109 ? -16.257 -6.076 23.218 1.00 84.56 109 ARG A O 1
ATOM 764 N N . CYS A 1 110 ? -18.499 -6.057 23.273 1.00 83.19 110 CYS A N 1
ATOM 765 C CA . CYS A 1 110 ? -18.607 -6.821 24.509 1.00 83.19 110 CYS A CA 1
ATOM 766 C C . CYS A 1 110 ? -17.983 -8.226 24.390 1.00 83.19 110 CYS A C 1
ATOM 768 O O . CYS A 1 110 ? -18.271 -8.987 23.459 1.00 83.19 110 CYS A O 1
ATOM 770 N N . GLY A 1 111 ? -17.186 -8.583 25.391 1.00 80.19 111 GLY A N 1
ATOM 771 C CA . GLY A 1 111 ? -16.423 -9.819 25.526 1.00 80.19 111 GLY A CA 1
ATOM 772 C C . GLY A 1 111 ? -15.006 -9.774 24.936 1.00 80.19 111 GLY A C 1
ATOM 773 O O . GLY A 1 111 ? -14.456 -10.848 24.678 1.00 80.19 111 GLY A O 1
ATOM 774 N N . ASN A 1 112 ? -14.418 -8.597 24.682 1.00 81.44 112 ASN A N 1
ATOM 775 C CA . ASN A 1 112 ? -13.092 -8.454 24.050 1.00 81.44 112 ASN A CA 1
ATOM 776 C C . ASN A 1 112 ? -11.911 -8.295 25.038 1.00 81.44 112 ASN A C 1
ATOM 778 O O . ASN A 1 112 ? -10.759 -8.169 24.624 1.00 81.44 112 ASN A O 1
ATOM 782 N N . GLY A 1 113 ? -12.176 -8.353 26.335 1.00 80.00 113 GLY A N 1
ATOM 783 C CA . GLY A 1 113 ? -11.258 -8.113 27.448 1.00 80.00 113 GLY A CA 1
ATOM 784 C C . GLY A 1 113 ? -11.169 -6.655 27.935 1.00 80.00 113 GLY A C 1
ATOM 785 O O . GLY A 1 113 ? -10.428 -6.407 28.892 1.00 80.00 113 GLY A O 1
ATOM 786 N N . ILE A 1 114 ? -11.850 -5.691 27.301 1.00 83.44 114 ILE A N 1
ATOM 787 C CA . ILE A 1 114 ? -11.679 -4.246 27.514 1.00 83.44 114 ILE A CA 1
ATOM 788 C C . ILE A 1 114 ? -13.045 -3.569 27.714 1.00 83.44 114 ILE A C 1
ATOM 790 O O . ILE A 1 114 ? -13.851 -3.563 26.800 1.00 83.44 114 ILE A O 1
ATOM 794 N N . PRO A 1 115 ? -13.311 -2.922 28.866 1.00 83.56 115 PRO A N 1
ATOM 795 C CA . PRO A 1 115 ? -14.515 -2.110 29.033 1.00 83.56 115 PRO A CA 1
ATOM 796 C C . PRO A 1 115 ? -14.456 -0.848 28.167 1.00 83.56 115 PRO A C 1
ATOM 798 O O . PRO A 1 115 ? -13.690 0.080 28.449 1.00 83.56 115 PRO A O 1
ATOM 801 N N . GLU A 1 116 ? -15.274 -0.804 27.123 1.00 85.94 116 GLU A N 1
ATOM 802 C CA . GLU A 1 116 ? -15.322 0.315 26.184 1.00 85.94 116 GLU A CA 1
ATOM 803 C C . GLU A 1 116 ? -16.398 1.352 26.568 1.00 85.94 116 GLU A C 1
ATOM 805 O O . GLU A 1 116 ? -17.354 1.039 27.289 1.00 85.94 116 GLU A O 1
ATOM 810 N N . PRO A 1 117 ? -16.292 2.621 26.124 1.00 82.06 117 PRO A N 1
ATOM 811 C CA . PRO A 1 117 ? -17.315 3.626 26.393 1.00 82.06 117 PRO A CA 1
ATOM 812 C C . PRO A 1 117 ? -18.694 3.173 25.890 1.00 82.06 117 PRO A C 1
ATOM 814 O O . PRO A 1 117 ? -18.901 2.952 24.699 1.00 82.06 117 PRO A O 1
ATOM 817 N N . GLY A 1 118 ? -19.656 3.071 26.810 1.00 77.38 118 GLY A N 1
ATOM 818 C CA . GLY A 1 118 ? -21.003 2.562 26.529 1.00 77.38 118 GLY A CA 1
ATOM 819 C C . GLY A 1 118 ? -21.235 1.121 26.989 1.00 77.38 118 GLY A C 1
ATOM 820 O O . GLY A 1 118 ? -22.383 0.677 27.020 1.00 77.38 118 GLY A O 1
ATOM 821 N N . GLU A 1 119 ? -20.191 0.419 27.423 1.00 82.50 119 GLU A N 1
ATOM 822 C CA . GLU A 1 119 ? -20.295 -0.903 28.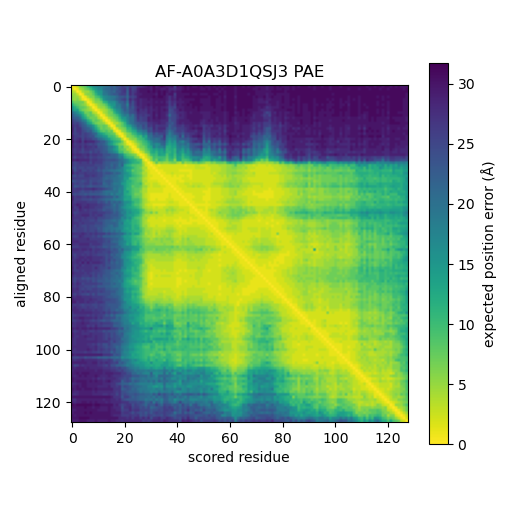028 1.00 82.50 119 GLU A CA 1
ATOM 823 C C . GLU A 1 119 ? -20.382 -0.807 29.554 1.00 82.50 119 GLU A C 1
ATOM 825 O O . GLU A 1 119 ? -19.691 -0.022 30.202 1.00 82.50 119 GLU A O 1
ATOM 830 N N . VAL A 1 120 ? -21.261 -1.615 30.153 1.00 81.38 120 VAL A N 1
ATOM 831 C CA . VAL A 1 120 ? -21.381 -1.723 31.620 1.00 81.38 120 VAL A CA 1
ATOM 832 C C . VAL A 1 120 ? -20.264 -2.600 32.187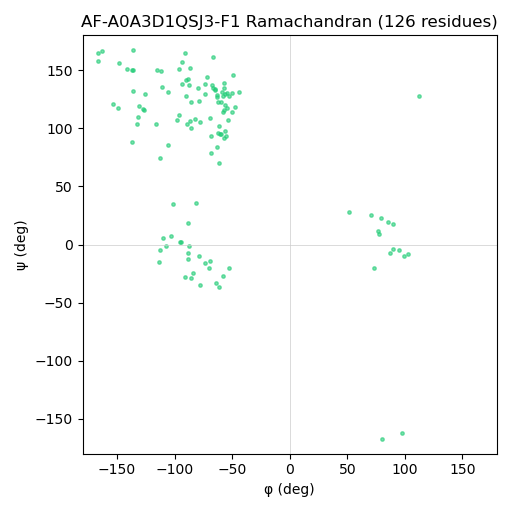 1.00 81.38 120 VAL A C 1
ATOM 834 O O . VAL A 1 120 ? -19.771 -2.383 33.292 1.00 81.38 120 VAL A O 1
ATOM 837 N N . CYS A 1 121 ? -19.887 -3.615 31.421 1.00 78.81 121 CYS A N 1
ATOM 838 C CA . CYS A 1 121 ? -18.805 -4.542 31.676 1.00 78.81 121 CYS A CA 1
ATOM 839 C C . CYS A 1 121 ? -18.481 -5.247 30.358 1.00 78.81 121 CYS A C 1
ATOM 841 O O . CYS A 1 121 ? -19.309 -5.285 29.446 1.00 78.81 121 CYS A O 1
ATOM 843 N N . ASP A 1 122 ? -17.340 -5.913 30.335 1.00 80.31 122 ASP A N 1
ATOM 844 C CA . ASP A 1 122 ? -16.870 -6.635 29.171 1.00 80.31 122 ASP A CA 1
ATOM 845 C C . ASP A 1 122 ? -16.870 -8.154 29.449 1.00 80.31 122 ASP A C 1
ATOM 847 O O . ASP A 1 122 ? -15.880 -8.771 29.833 1.00 80.31 122 ASP A O 1
ATOM 851 N N . GLY A 1 123 ? -18.066 -8.750 29.452 1.00 72.50 123 GLY A N 1
ATOM 852 C CA . GLY A 1 123 ? -18.284 -10.177 29.747 1.00 72.50 123 GLY A CA 1
ATOM 853 C C . GLY A 1 123 ? -18.125 -10.605 31.218 1.00 72.50 123 GLY A C 1
ATOM 854 O O . GLY A 1 123 ? -18.713 -11.603 31.627 1.00 72.50 123 GLY A O 1
ATOM 855 N N . ASN A 1 124 ? -17.424 -9.825 32.044 1.00 75.25 124 ASN A N 1
ATOM 856 C CA . ASN A 1 124 ? -17.197 -10.094 33.472 1.00 75.25 124 ASN A CA 1
ATOM 857 C C . ASN A 1 124 ? -18.116 -9.267 34.388 1.00 75.25 124 ASN A C 1
ATOM 859 O O . ASN A 1 124 ? -17.700 -8.815 35.457 1.00 75.25 124 ASN A O 1
ATOM 863 N N . CYS A 1 125 ? -19.357 -9.019 33.961 1.00 79.31 125 CYS A N 1
ATOM 864 C CA . CYS A 1 125 ? -20.326 -8.291 3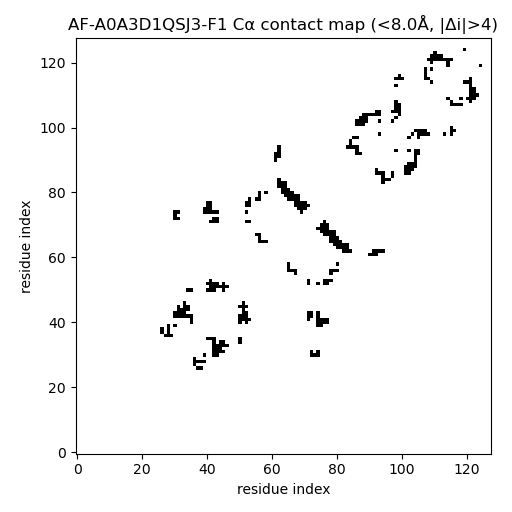4.782 1.00 79.31 125 CYS A CA 1
ATOM 865 C C . CYS A 1 125 ? -20.514 -8.995 36.128 1.00 79.31 125 CYS A C 1
ATOM 867 O O . CYS A 1 125 ? -20.660 -10.222 36.146 1.00 79.31 125 CYS A O 1
ATOM 869 N N . PRO A 1 126 ? -20.605 -8.245 37.242 1.00 74.69 126 PRO A N 1
ATOM 870 C CA . PRO A 1 126 ? -21.080 -8.813 38.489 1.00 74.69 126 PRO A CA 1
ATOM 871 C C . PRO A 1 126 ? -22.449 -9.453 38.236 1.00 74.69 126 PRO A C 1
ATOM 873 O O . PRO A 1 126 ? -23.403 -8.775 37.850 1.00 74.69 126 PRO A O 1
ATOM 876 N N . THR A 1 127 ? -22.535 -10.768 38.422 1.00 69.44 127 THR A N 1
ATOM 877 C CA . THR A 1 127 ? -23.822 -11.440 38.577 1.00 69.44 127 THR A CA 1
ATOM 878 C C . THR A 1 127 ? -24.237 -11.149 40.011 1.00 69.44 127 THR A C 1
ATOM 880 O O . THR A 1 127 ? -23.576 -11.592 40.943 1.00 69.44 127 THR A O 1
ATOM 883 N N . SER A 1 128 ? -25.210 -10.249 40.151 1.00 65.62 128 SER A N 1
ATOM 884 C CA . SER A 1 128 ? -25.826 -9.786 41.405 1.00 65.62 128 SER A CA 1
ATOM 885 C C . SER A 1 128 ? -25.796 -10.782 42.563 1.00 65.62 128 SER A C 1
ATOM 887 O O . SER A 1 128 ? -26.207 -11.941 42.317 1.00 65.62 128 SER A O 1
#

Radius of gyration: 32.27 Å; Cα contacts (8 Å, |Δi|>4): 202; chains: 1; bounding box: 71×81×72 Å

Mean predicted aligned error: 13.65 Å

Foldseek 3Di:
DDDDDDDDDDDPPPPPPPPPPPPPDPQPCPAQPLDQGPPAPAHCVVPDDPRHADPFQCPPDLQWDWDWDDDNRVSHTDIDTHGDQAADEPSLDDHQPRDCVRYVNHDHDAQNCDQDVVRPHRVPDPPD

pLDDT: mean 82.25, std 14.95, range [46.66, 96.69]